Protein AF-A0A0R0CFV2-F1 (afdb_monomer_lite)

Structure (mmCIF, N/CA/C/O backbone):
data_AF-A0A0R0CFV2-F1
#
_entry.id   AF-A0A0R0CFV2-F1
#
loop_
_atom_site.group_PDB
_atom_site.id
_atom_site.type_symbol
_atom_site.label_atom_id
_atom_site.label_alt_id
_atom_site.label_comp_id
_atom_site.label_asym_id
_atom_site.label_entity_id
_atom_site.label_seq_id
_atom_site.pdbx_PDB_ins_code
_atom_site.Cartn_x
_atom_site.Cartn_y
_atom_site.Cartn_z
_atom_site.occupancy
_atom_site.B_iso_or_equiv
_atom_site.auth_seq_id
_atom_site.auth_comp_id
_atom_site.auth_asym_id
_atom_site.auth_atom_id
_atom_site.pdbx_PDB_model_num
ATOM 1 N N . MET A 1 1 ? 19.263 -1.657 -7.434 1.00 76.81 1 MET A N 1
ATOM 2 C CA . MET A 1 1 ? 18.143 -2.282 -8.188 1.00 76.81 1 MET A CA 1
ATOM 3 C C . MET A 1 1 ? 17.049 -1.248 -8.451 1.00 76.81 1 MET A C 1
ATOM 5 O O . MET A 1 1 ? 16.940 -0.311 -7.669 1.00 76.81 1 MET A O 1
ATOM 9 N N . ALA A 1 2 ? 16.263 -1.371 -9.530 1.00 83.69 2 ALA A N 1
ATOM 10 C CA . ALA A 1 2 ? 15.238 -0.377 -9.897 1.00 83.69 2 ALA A CA 1
ATOM 11 C C . ALA A 1 2 ? 14.143 -0.195 -8.821 1.00 83.69 2 ALA A C 1
ATOM 13 O O . ALA A 1 2 ? 13.772 0.935 -8.531 1.00 83.69 2 ALA A O 1
ATOM 14 N N . MET A 1 3 ? 13.733 -1.274 -8.142 1.00 89.25 3 MET A N 1
ATOM 15 C CA . MET A 1 3 ? 12.775 -1.198 -7.027 1.00 89.25 3 MET A CA 1
ATOM 16 C C . MET A 1 3 ? 13.306 -0.393 -5.828 1.00 89.25 3 MET A C 1
ATOM 18 O O . MET A 1 3 ? 12.589 0.432 -5.279 1.00 89.25 3 MET A O 1
ATOM 22 N N . GLY A 1 4 ? 14.578 -0.570 -5.454 1.00 90.75 4 GLY A N 1
ATOM 23 C CA . GLY A 1 4 ? 15.184 0.215 -4.369 1.00 90.75 4 GLY A CA 1
ATOM 24 C C . GLY A 1 4 ? 15.259 1.709 -4.701 1.00 90.75 4 GLY A C 1
ATOM 25 O O . GLY A 1 4 ? 14.962 2.541 -3.855 1.00 90.75 4 GLY A O 1
ATOM 26 N N . ARG A 1 5 ? 15.561 2.053 -5.965 1.00 92.38 5 ARG A N 1
ATOM 27 C CA . ARG A 1 5 ? 15.525 3.449 -6.437 1.00 92.38 5 ARG A CA 1
ATOM 28 C C . ARG A 1 5 ? 14.123 4.049 -6.341 1.00 92.38 5 ARG A C 1
ATOM 30 O O . ARG A 1 5 ? 13.992 5.187 -5.912 1.00 92.38 5 ARG A O 1
ATOM 37 N N . LEU A 1 6 ? 13.090 3.278 -6.690 1.00 95.50 6 LEU A N 1
ATOM 38 C CA . LEU A 1 6 ? 11.704 3.713 -6.530 1.00 95.50 6 LEU A CA 1
ATOM 39 C C . LEU A 1 6 ? 11.358 3.977 -5.059 1.00 95.50 6 LEU A C 1
ATOM 41 O O . LEU A 1 6 ? 10.737 4.989 -4.757 1.00 95.50 6 LEU A O 1
ATOM 45 N N . GLN A 1 7 ? 11.757 3.083 -4.150 1.00 93.12 7 GLN A N 1
ATOM 46 C CA . GLN A 1 7 ? 11.485 3.232 -2.717 1.00 93.12 7 GLN A CA 1
ATOM 47 C C . GLN A 1 7 ? 12.099 4.512 -2.151 1.00 93.12 7 GLN A C 1
ATOM 49 O O . GLN A 1 7 ? 11.393 5.275 -1.497 1.00 93.12 7 GLN A O 1
ATOM 54 N N . THR A 1 8 ? 13.372 4.771 -2.459 1.00 96.19 8 THR A N 1
ATOM 55 C CA . THR A 1 8 ? 14.049 6.017 -2.081 1.00 96.19 8 THR A CA 1
ATOM 56 C C . THR A 1 8 ? 13.343 7.233 -2.675 1.00 96.19 8 THR A C 1
ATOM 58 O O . THR A 1 8 ? 12.987 8.143 -1.942 1.00 96.19 8 THR A O 1
ATOM 61 N N . ALA A 1 9 ? 13.031 7.215 -3.972 1.00 95.62 9 ALA A N 1
ATOM 62 C CA . ALA A 1 9 ? 12.384 8.347 -4.631 1.00 95.62 9 ALA A CA 1
ATOM 63 C C . ALA A 1 9 ? 10.969 8.644 -4.090 1.00 95.62 9 ALA A C 1
ATOM 65 O O . ALA A 1 9 ? 10.556 9.800 -4.036 1.00 95.62 9 ALA A O 1
ATOM 66 N N . VAL A 1 10 ? 10.221 7.617 -3.666 1.00 94.75 10 VAL A N 1
ATOM 67 C CA . VAL A 1 10 ? 8.947 7.782 -2.943 1.00 94.75 10 VAL A CA 1
ATOM 68 C C . VAL A 1 10 ? 9.153 8.421 -1.577 1.00 94.75 10 VAL A C 1
ATOM 70 O O . VAL A 1 10 ? 8.451 9.378 -1.260 1.00 94.75 10 VAL A O 1
ATOM 73 N N . ALA A 1 11 ? 10.123 7.944 -0.796 1.00 94.88 11 ALA A N 1
ATOM 74 C CA . ALA A 1 11 ? 10.425 8.519 0.512 1.00 94.88 11 ALA A CA 1
ATOM 75 C C . ALA A 1 11 ? 10.861 9.993 0.410 1.00 94.88 11 ALA A C 1
ATOM 77 O O . ALA A 1 11 ? 10.388 10.831 1.177 1.00 94.88 11 ALA A O 1
ATOM 78 N N . ASP A 1 12 ? 11.683 10.314 -0.589 1.00 96.06 12 ASP A N 1
ATOM 79 C CA . ASP A 1 12 ? 12.224 11.657 -0.823 1.00 96.06 12 ASP A CA 1
ATOM 80 C C . ASP A 1 12 ? 11.239 12.588 -1.556 1.00 96.06 12 ASP A C 1
ATOM 82 O O . ASP A 1 12 ? 11.539 13.760 -1.782 1.00 96.06 12 ASP A O 1
ATOM 86 N N . LYS A 1 13 ? 10.058 12.081 -1.944 1.00 94.62 13 LYS A N 1
ATOM 87 C CA . LYS A 1 13 ? 9.063 12.780 -2.781 1.00 94.62 13 LYS A CA 1
ATOM 88 C C . LYS A 1 13 ? 9.634 13.297 -4.113 1.00 94.62 13 LYS A C 1
ATOM 90 O O . LYS A 1 13 ? 9.091 14.227 -4.711 1.00 94.62 13 LYS A O 1
ATOM 95 N N . ASP A 1 14 ? 10.684 12.661 -4.626 1.00 96.94 14 ASP A N 1
ATOM 96 C CA . ASP A 1 14 ? 11.324 13.021 -5.891 1.00 96.94 14 ASP A CA 1
ATOM 97 C C . ASP A 1 14 ? 10.518 12.467 -7.074 1.00 96.94 14 ASP A C 1
ATOM 99 O O . ASP A 1 14 ? 10.638 11.304 -7.466 1.00 96.94 14 ASP A O 1
ATOM 103 N N . ALA A 1 15 ? 9.668 13.311 -7.661 1.00 94.62 15 ALA A N 1
ATOM 104 C CA . ALA A 1 15 ? 8.829 12.940 -8.798 1.00 94.62 15 ALA A CA 1
ATOM 105 C C . ALA A 1 15 ? 9.638 12.476 -10.025 1.00 94.62 15 ALA A C 1
ATOM 107 O O . ALA A 1 15 ? 9.237 11.521 -10.695 1.00 94.62 15 ALA A O 1
ATOM 108 N N . THR A 1 16 ? 10.790 13.098 -10.290 1.00 96.56 16 THR A N 1
ATOM 109 C CA . THR A 1 16 ? 11.626 12.768 -11.452 1.00 96.56 16 THR A CA 1
ATOM 110 C C . THR A 1 16 ? 12.254 11.391 -11.276 1.00 96.56 16 THR A C 1
ATOM 112 O O . THR A 1 16 ? 12.155 10.538 -12.163 1.00 96.56 16 THR A O 1
ATOM 115 N N . ALA A 1 17 ? 12.851 11.133 -10.111 1.00 96.25 17 ALA A N 1
ATOM 116 C CA . ALA A 1 17 ? 13.460 9.841 -9.821 1.00 96.25 17 ALA A CA 1
ATOM 117 C C . ALA A 1 17 ? 12.416 8.714 -9.762 1.00 96.25 17 ALA A C 1
ATOM 119 O O . ALA A 1 17 ? 12.691 7.601 -10.224 1.00 96.25 17 ALA A O 1
ATOM 120 N N . ARG A 1 18 ? 11.196 8.991 -9.272 1.00 96.12 18 ARG A N 1
ATOM 121 C CA . ARG A 1 18 ? 10.081 8.029 -9.301 1.00 96.12 18 ARG A CA 1
ATOM 122 C C . ARG A 1 18 ? 9.704 7.649 -10.723 1.00 96.12 18 ARG A C 1
ATOM 124 O O . ARG A 1 18 ? 9.621 6.457 -11.025 1.00 96.12 18 ARG A O 1
ATOM 131 N N . GLN A 1 19 ? 9.530 8.636 -11.602 1.00 96.19 19 GLN A N 1
ATOM 132 C CA . GLN A 1 19 ? 9.199 8.387 -13.002 1.00 96.19 19 GLN A CA 1
ATOM 133 C C . GLN A 1 19 ? 10.277 7.534 -13.682 1.00 96.19 19 GLN A C 1
ATOM 135 O O . GLN A 1 19 ? 9.964 6.484 -14.245 1.00 96.19 19 GLN A O 1
ATOM 140 N N . GLN A 1 20 ? 11.549 7.915 -13.548 1.00 97.19 20 GLN A N 1
ATOM 141 C CA . GLN A 1 20 ? 12.666 7.163 -14.127 1.00 97.19 20 GLN A CA 1
ATOM 142 C C . GLN A 1 20 ? 12.747 5.732 -13.578 1.00 97.19 20 GLN A C 1
ATOM 144 O O . GLN A 1 20 ? 13.017 4.782 -14.316 1.00 97.19 20 GLN A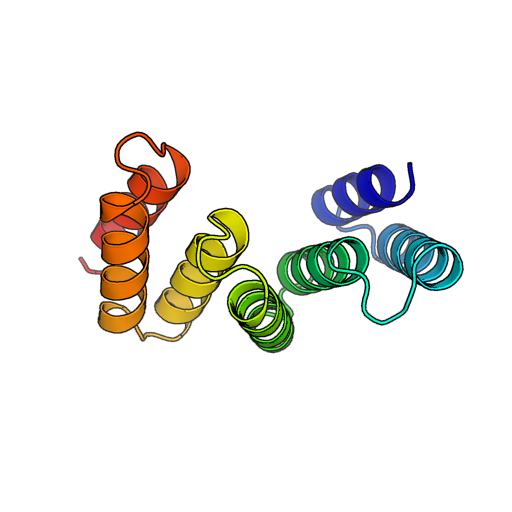 O 1
ATOM 149 N N . ALA A 1 21 ? 12.525 5.538 -12.275 1.00 96.81 21 ALA A N 1
ATOM 150 C CA . ALA A 1 21 ? 12.522 4.207 -11.678 1.00 96.81 21 ALA A CA 1
ATOM 151 C C . ALA A 1 21 ? 11.369 3.341 -12.217 1.00 96.81 21 ALA A C 1
ATOM 153 O O . ALA A 1 21 ? 11.591 2.170 -12.534 1.00 96.81 21 ALA A O 1
ATOM 154 N N . MET A 1 22 ? 10.172 3.914 -12.381 1.00 97.62 22 MET A N 1
ATOM 155 C CA . MET A 1 22 ? 9.010 3.221 -12.949 1.00 97.62 22 MET A CA 1
ATOM 156 C C . MET A 1 22 ? 9.193 2.864 -14.426 1.00 97.62 22 MET A C 1
ATOM 158 O O . MET A 1 22 ? 8.857 1.749 -14.824 1.00 97.62 22 MET A O 1
ATOM 162 N N . GLU A 1 23 ? 9.751 3.763 -15.238 1.00 97.19 23 GLU A N 1
ATOM 163 C CA . GLU A 1 23 ? 10.078 3.489 -16.644 1.00 97.19 23 GLU A CA 1
ATOM 164 C C . GLU A 1 23 ? 11.087 2.343 -16.763 1.00 97.19 23 GLU A C 1
ATOM 166 O O . GLU A 1 23 ? 10.867 1.391 -17.511 1.00 97.19 23 GLU A O 1
ATOM 171 N N . ASN A 1 24 ? 12.140 2.363 -15.943 1.00 96.81 24 ASN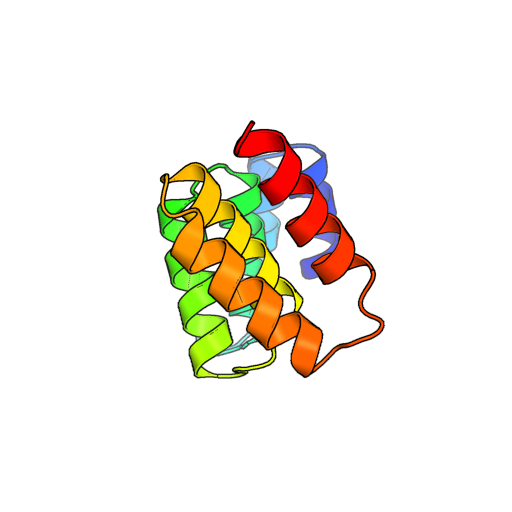 A N 1
ATOM 172 C CA . ASN A 1 24 ? 13.110 1.273 -15.892 1.00 96.81 24 ASN A CA 1
ATOM 173 C C . ASN A 1 24 ? 12.458 -0.067 -15.518 1.00 96.81 24 ASN A C 1
ATOM 175 O O . ASN A 1 24 ? 12.770 -1.092 -16.121 1.00 96.81 24 ASN A O 1
ATOM 179 N N . LEU A 1 25 ? 11.547 -0.082 -14.540 1.00 96.81 25 LEU A N 1
ATOM 180 C CA . LEU A 1 25 ? 10.832 -1.300 -14.150 1.00 96.81 25 LEU A CA 1
ATOM 181 C C . LEU A 1 25 ? 9.946 -1.837 -15.280 1.00 96.81 25 LEU A C 1
ATOM 183 O O . LEU A 1 25 ? 9.932 -3.045 -15.495 1.00 96.81 25 LEU A O 1
ATOM 187 N N . ARG A 1 26 ? 9.255 -0.963 -16.021 1.00 96.81 26 ARG A N 1
ATOM 188 C CA . ARG A 1 26 ? 8.408 -1.348 -17.166 1.00 96.81 26 ARG A CA 1
ATOM 189 C C . ARG A 1 26 ? 9.208 -1.933 -18.329 1.00 96.81 26 ARG A C 1
ATOM 191 O O . ARG A 1 26 ? 8.705 -2.811 -19.016 1.00 96.81 26 ARG A O 1
ATOM 198 N N . THR A 1 27 ? 10.442 -1.479 -18.533 1.00 96.94 27 THR A N 1
ATOM 199 C CA . THR A 1 27 ? 11.340 -2.038 -19.556 1.00 96.94 27 THR A CA 1
ATOM 200 C C . THR A 1 27 ? 11.907 -3.399 -19.146 1.00 96.94 27 THR A C 1
ATOM 202 O O . THR A 1 27 ? 12.139 -4.256 -19.993 1.00 96.94 27 THR A O 1
ATOM 205 N N . LEU A 1 28 ? 12.155 -3.604 -17.849 1.00 96.38 28 LEU A N 1
ATOM 206 C CA . LEU A 1 28 ? 12.824 -4.804 -17.334 1.00 96.38 28 LEU A CA 1
ATOM 207 C C . LEU A 1 28 ? 11.871 -5.951 -16.984 1.00 96.38 28 LEU A C 1
ATOM 209 O O . LEU A 1 28 ? 12.320 -7.091 -16.865 1.00 96.38 28 LEU A O 1
ATOM 213 N N . LEU A 1 29 ? 10.591 -5.663 -16.746 1.00 96.69 29 LEU A N 1
ATOM 214 C CA . LEU A 1 29 ? 9.623 -6.631 -16.239 1.00 96.69 29 LEU A CA 1
ATOM 215 C C . LEU A 1 29 ? 8.459 -6.816 -17.218 1.00 96.69 29 LEU A C 1
ATOM 217 O O . LEU A 1 29 ? 7.996 -5.837 -17.801 1.00 96.69 29 LEU A O 1
ATOM 221 N N . PRO A 1 30 ? 7.917 -8.041 -17.338 1.00 96.56 30 PRO A N 1
ATOM 222 C CA . PRO A 1 30 ? 6.653 -8.267 -18.027 1.00 96.56 30 PRO A CA 1
ATOM 223 C C . PRO A 1 30 ? 5.533 -7.387 -17.462 1.00 96.56 30 PRO A C 1
ATOM 225 O O . PRO A 1 30 ? 5.482 -7.133 -16.255 1.00 96.56 30 PRO A O 1
ATOM 228 N N . ALA A 1 31 ? 4.607 -6.962 -18.324 1.00 91.88 31 ALA A N 1
ATOM 229 C CA . ALA A 1 31 ? 3.475 -6.117 -17.937 1.00 91.88 31 ALA A CA 1
ATOM 230 C C . ALA A 1 31 ? 2.578 -6.759 -16.862 1.00 91.88 31 ALA A C 1
ATOM 232 O O . ALA A 1 31 ? 1.976 -6.061 -16.051 1.00 91.88 31 ALA A O 1
ATOM 233 N N . ASP A 1 32 ? 2.513 -8.088 -16.823 1.00 91.44 32 ASP A N 1
ATOM 234 C CA . ASP A 1 32 ? 1.772 -8.869 -15.839 1.00 91.44 32 ASP A CA 1
ATOM 235 C C . ASP A 1 32 ? 2.623 -9.289 -14.628 1.00 91.44 32 ASP A C 1
ATOM 237 O O . ASP A 1 32 ? 2.153 -10.049 -13.783 1.00 91.44 32 ASP A O 1
ATOM 241 N N . SER A 1 33 ? 3.845 -8.778 -14.477 1.00 96.38 33 SER A N 1
ATOM 242 C CA . SER A 1 33 ? 4.703 -9.087 -13.334 1.00 96.38 33 SER A CA 1
ATOM 243 C C . SER A 1 33 ? 4.093 -8.610 -12.014 1.00 96.38 33 SER A C 1
ATOM 245 O O . SER A 1 33 ? 3.758 -7.436 -11.846 1.00 96.38 33 SER A O 1
ATOM 247 N N . LEU A 1 34 ? 4.032 -9.500 -11.017 1.00 96.44 34 LEU A N 1
ATOM 248 C CA . LEU A 1 34 ? 3.628 -9.131 -9.656 1.00 96.44 34 LEU A CA 1
ATOM 249 C C . LEU A 1 34 ? 4.581 -8.095 -9.033 1.00 96.44 34 LEU A C 1
ATOM 251 O O . LEU A 1 34 ? 4.145 -7.232 -8.276 1.00 96.44 34 LEU A O 1
ATOM 255 N N . THR A 1 35 ? 5.873 -8.146 -9.367 1.00 95.38 35 THR A N 1
ATOM 256 C CA . THR A 1 35 ? 6.851 -7.152 -8.900 1.00 95.38 35 THR A CA 1
ATOM 257 C C . THR A 1 35 ? 6.557 -5.773 -9.480 1.00 95.38 35 THR A C 1
ATOM 259 O O . THR A 1 35 ? 6.612 -4.787 -8.747 1.00 95.38 35 THR A O 1
ATOM 262 N N . LEU A 1 36 ? 6.203 -5.696 -10.768 1.00 97.12 36 LEU A N 1
ATOM 263 C CA . LEU A 1 36 ? 5.802 -4.435 -11.392 1.00 97.12 36 LEU A CA 1
ATOM 264 C C . LEU A 1 36 ? 4.511 -3.903 -10.756 1.00 97.12 36 LEU A C 1
ATOM 266 O O . LEU A 1 36 ? 4.447 -2.728 -10.409 1.00 97.12 36 LEU A O 1
ATOM 270 N N . LEU A 1 37 ? 3.539 -4.780 -10.507 1.00 97.44 37 LEU A N 1
ATOM 271 C CA . LEU A 1 37 ? 2.278 -4.418 -9.864 1.00 97.44 37 LEU A CA 1
ATOM 272 C C . LEU A 1 37 ? 2.469 -3.862 -8.441 1.00 97.44 37 LEU A C 1
ATOM 274 O O . LEU A 1 37 ? 1.884 -2.840 -8.087 1.00 97.44 37 LEU A O 1
ATOM 278 N N . ARG A 1 38 ? 3.343 -4.479 -7.635 1.00 97.50 38 ARG A N 1
ATOM 279 C CA . ARG A 1 38 ? 3.713 -3.965 -6.303 1.00 97.50 38 ARG A CA 1
ATOM 280 C C . ARG A 1 38 ? 4.417 -2.611 -6.379 1.00 97.50 38 ARG A C 1
ATOM 282 O O . ARG A 1 38 ? 4.138 -1.735 -5.565 1.00 97.50 38 ARG A O 1
ATOM 289 N N . ALA A 1 39 ? 5.293 -2.418 -7.364 1.00 97.56 39 ALA A N 1
ATOM 290 C CA . ALA A 1 39 ? 5.942 -1.132 -7.594 1.00 97.56 39 ALA A CA 1
ATOM 291 C C . ALA A 1 39 ? 4.933 -0.037 -7.974 1.00 97.56 39 ALA A C 1
ATOM 293 O O . ALA A 1 39 ? 5.010 1.078 -7.465 1.00 97.56 39 ALA A O 1
ATOM 294 N N . GLN A 1 40 ? 3.952 -0.365 -8.818 1.00 98.12 40 GLN A N 1
ATOM 295 C CA . GLN A 1 40 ? 2.867 0.543 -9.185 1.00 98.12 40 GLN A CA 1
ATOM 296 C C . GLN A 1 40 ? 2.014 0.936 -7.973 1.00 98.12 40 GLN A C 1
ATOM 298 O O . GLN A 1 40 ? 1.746 2.124 -7.794 1.00 98.12 40 GLN A O 1
ATOM 303 N N . ALA A 1 41 ? 1.653 -0.028 -7.119 1.00 98.06 41 ALA A N 1
ATOM 304 C CA . ALA A 1 41 ? 0.925 0.235 -5.879 1.00 98.06 41 ALA A CA 1
ATOM 305 C C . ALA A 1 41 ? 1.703 1.183 -4.952 1.00 98.06 41 ALA A C 1
ATOM 307 O O . ALA A 1 41 ? 1.163 2.194 -4.507 1.00 98.06 41 ALA A O 1
ATOM 308 N N . TRP A 1 42 ? 2.993 0.899 -4.730 1.00 96.69 42 TRP A N 1
ATOM 309 C CA . TRP A 1 42 ? 3.867 1.727 -3.896 1.00 96.69 42 TRP A CA 1
ATOM 310 C C . TRP A 1 42 ? 4.028 3.149 -4.445 1.00 96.69 42 TRP A C 1
ATOM 312 O O . TRP A 1 42 ? 3.921 4.116 -3.695 1.00 96.69 42 TRP A O 1
ATOM 322 N N . ASN A 1 43 ? 4.243 3.294 -5.757 1.00 97.75 43 ASN A N 1
ATOM 323 C CA . ASN A 1 43 ? 4.372 4.606 -6.386 1.00 97.75 43 ASN A CA 1
ATOM 324 C C . ASN A 1 43 ? 3.077 5.422 -6.287 1.00 97.75 43 ASN A C 1
ATOM 326 O O . ASN A 1 43 ? 3.140 6.598 -5.941 1.00 97.75 43 ASN A O 1
ATOM 330 N N . ALA A 1 44 ? 1.923 4.817 -6.587 1.00 98.06 44 ALA A N 1
ATOM 331 C CA . ALA A 1 44 ? 0.629 5.494 -6.506 1.00 98.06 44 ALA A CA 1
ATOM 332 C C . ALA A 1 44 ? 0.331 5.938 -5.066 1.00 98.06 44 ALA A C 1
ATOM 334 O O . ALA A 1 44 ? 0.025 7.103 -4.834 1.00 98.06 44 ALA A O 1
ATOM 335 N N . HIS A 1 45 ? 0.527 5.046 -4.090 1.00 96.56 45 HIS A N 1
ATOM 336 C CA . HIS A 1 45 ? 0.331 5.359 -2.674 1.00 96.56 45 HIS A CA 1
ATOM 337 C C . HIS A 1 45 ? 1.264 6.490 -2.216 1.00 96.56 45 HIS A C 1
ATOM 339 O O . HIS A 1 45 ? 0.819 7.462 -1.619 1.00 96.56 45 HIS A O 1
ATOM 345 N N . GLY A 1 46 ? 2.550 6.421 -2.566 1.00 94.38 46 GLY A N 1
ATOM 346 C CA . GLY A 1 46 ? 3.524 7.471 -2.261 1.00 94.38 46 GLY A CA 1
ATOM 347 C C . GLY A 1 46 ? 3.278 8.812 -2.966 1.00 94.38 46 GLY A C 1
ATOM 348 O O . GLY A 1 46 ? 3.893 9.812 -2.602 1.00 94.38 46 GLY A O 1
ATOM 349 N N . SER A 1 47 ? 2.402 8.834 -3.974 1.00 94.81 47 SER A N 1
ATOM 350 C CA . SER A 1 47 ? 1.973 10.042 -4.696 1.00 94.81 47 SER A CA 1
ATOM 351 C C . SER A 1 47 ? 0.647 10.600 -4.196 1.00 94.81 47 SER A C 1
ATOM 353 O O . SER A 1 47 ? 0.148 11.542 -4.801 1.00 94.81 47 SER A O 1
ATOM 355 N N . ASP A 1 48 ? 0.066 10.001 -3.154 1.00 95.12 48 ASP A N 1
ATOM 356 C CA . ASP A 1 48 ? -1.292 10.295 -2.684 1.00 95.12 48 ASP A CA 1
ATOM 357 C C . ASP A 1 48 ? -2.390 10.006 -3.735 1.00 95.12 48 ASP A C 1
ATOM 359 O O . ASP A 1 48 ? -3.525 10.469 -3.657 1.00 95.12 48 ASP A O 1
ATOM 363 N N . GLU A 1 49 ? -2.088 9.168 -4.734 1.00 97.06 49 GLU A N 1
ATOM 364 C CA . GLU A 1 49 ? -3.052 8.701 -5.735 1.00 97.06 49 GLU A CA 1
ATOM 365 C C . GLU A 1 49 ? -3.837 7.497 -5.185 1.00 97.06 49 GLU A C 1
ATOM 367 O O . GLU A 1 49 ? -3.803 6.394 -5.740 1.00 97.06 49 GLU A O 1
ATOM 372 N N . LEU A 1 50 ? -4.535 7.685 -4.058 1.00 97.19 50 LEU A N 1
ATOM 373 C CA . LEU A 1 50 ? -5.104 6.586 -3.266 1.00 97.19 50 LEU A CA 1
ATOM 374 C C . LEU A 1 50 ? -6.091 5.712 -4.050 1.00 97.19 50 LEU A C 1
ATOM 376 O O . LEU A 1 50 ? -6.061 4.492 -3.915 1.00 97.19 50 LEU A O 1
ATOM 380 N N . LYS A 1 51 ? -6.891 6.291 -4.955 1.00 97.56 51 LYS A N 1
ATOM 381 C CA . LYS A 1 51 ? -7.792 5.518 -5.833 1.00 97.56 51 LYS A CA 1
ATOM 382 C C . LYS A 1 51 ? -7.055 4.616 -6.815 1.00 97.56 51 LYS A C 1
ATOM 384 O O . LYS A 1 51 ? -7.538 3.532 -7.137 1.00 97.56 51 LYS A O 1
ATOM 389 N N . LEU A 1 52 ? -5.894 5.045 -7.302 1.00 98.00 52 LEU A N 1
ATOM 390 C CA . LEU A 1 52 ? -5.069 4.220 -8.175 1.00 98.00 52 LEU A CA 1
ATOM 391 C C . LEU A 1 52 ? -4.321 3.155 -7.361 1.00 98.00 52 LEU A C 1
ATOM 393 O O . LEU A 1 52 ? -4.252 1.996 -7.771 1.00 98.00 52 LEU A O 1
ATOM 397 N N . ALA A 1 53 ? -3.819 3.520 -6.179 1.00 98.56 53 ALA A N 1
ATOM 398 C CA . ALA A 1 53 ? -3.205 2.580 -5.248 1.00 98.56 53 ALA A CA 1
ATOM 399 C C . ALA A 1 53 ? -4.182 1.461 -4.851 1.00 98.56 53 ALA A C 1
ATOM 401 O O . ALA A 1 53 ? -3.818 0.287 -4.898 1.00 98.56 53 ALA A O 1
ATOM 402 N N . GLU A 1 54 ? -5.437 1.806 -4.550 1.00 98.38 54 GLU A N 1
ATOM 403 C CA . GLU A 1 54 ? -6.518 0.866 -4.243 1.00 98.38 54 GLU A CA 1
ATOM 404 C C . GLU A 1 54 ? -6.692 -0.183 -5.351 1.00 98.38 54 GLU A C 1
ATOM 406 O O . GLU A 1 54 ? -6.722 -1.385 -5.078 1.00 98.38 54 GLU A O 1
ATOM 411 N N . GLN A 1 55 ? -6.748 0.255 -6.615 1.00 98.44 55 GLN A N 1
ATOM 412 C CA . GLN A 1 55 ? -6.871 -0.643 -7.767 1.00 98.44 55 GLN A CA 1
ATOM 413 C C . GLN A 1 55 ? -5.700 -1.626 -7.839 1.00 98.44 55 GLN A C 1
ATOM 415 O O . GLN A 1 55 ? -5.911 -2.826 -8.034 1.00 98.44 55 GLN A O 1
ATOM 420 N N . TYR A 1 56 ? -4.472 -1.146 -7.632 1.00 98.56 56 TYR A N 1
ATOM 421 C CA . TYR A 1 56 ? -3.297 -2.012 -7.639 1.00 98.56 56 TYR A CA 1
ATOM 422 C C . TYR A 1 56 ? -3.275 -2.981 -6.454 1.00 98.56 56 TYR A C 1
ATOM 424 O O . TYR A 1 56 ? -2.989 -4.161 -6.655 1.00 98.56 56 TYR A O 1
ATOM 432 N N . TYR A 1 57 ? -3.632 -2.548 -5.242 1.00 98.62 57 TYR A N 1
ATOM 433 C CA . TYR A 1 57 ? -3.718 -3.446 -4.087 1.00 98.62 57 TYR A CA 1
ATOM 434 C C . TYR A 1 57 ? -4.795 -4.518 -4.271 1.00 98.62 57 TYR A C 1
ATOM 436 O O . TYR A 1 57 ? -4.534 -5.693 -4.010 1.00 98.62 57 TYR A O 1
ATOM 444 N N . ARG A 1 58 ? -5.967 -4.165 -4.813 1.00 98.31 58 ARG A N 1
ATOM 445 C CA . ARG A 1 58 ? -6.997 -5.148 -5.190 1.00 98.31 58 ARG A CA 1
ATOM 446 C C . ARG A 1 58 ? -6.472 -6.144 -6.227 1.00 98.31 58 ARG A C 1
ATOM 448 O O . ARG A 1 58 ? -6.682 -7.344 -6.068 1.00 98.31 58 ARG A O 1
ATOM 455 N N . ALA A 1 59 ? -5.754 -5.680 -7.251 1.00 98.25 59 ALA A N 1
ATOM 456 C CA . ALA A 1 59 ? -5.159 -6.552 -8.264 1.00 98.25 59 ALA A CA 1
ATOM 457 C C . ALA A 1 59 ? -4.073 -7.484 -7.688 1.00 98.25 59 ALA A C 1
ATOM 459 O O . ALA A 1 59 ? -3.963 -8.635 -8.111 1.00 98.25 59 ALA A O 1
ATOM 460 N N . ILE A 1 60 ? -3.294 -7.026 -6.699 1.00 98.38 60 ILE A N 1
ATOM 461 C CA . ILE A 1 60 ? -2.346 -7.881 -5.968 1.00 98.38 60 ILE A CA 1
ATOM 462 C C . ILE A 1 60 ? -3.110 -8.966 -5.213 1.00 98.38 60 ILE A C 1
ATOM 464 O O . ILE A 1 60 ? -2.789 -10.141 -5.368 1.00 98.38 60 ILE A O 1
ATOM 468 N N . LEU A 1 61 ? -4.154 -8.597 -4.469 1.00 97.56 61 LEU A N 1
ATOM 469 C CA . LEU A 1 61 ? -4.953 -9.532 -3.671 1.00 97.56 61 LEU A CA 1
ATOM 470 C C . LEU A 1 61 ? -5.739 -10.541 -4.520 1.00 97.56 61 LEU A C 1
ATOM 472 O O . LEU A 1 61 ? -5.997 -11.651 -4.069 1.00 97.56 61 LEU A O 1
ATOM 476 N N . GLN A 1 62 ? -6.076 -10.213 -5.769 1.00 97.56 62 GLN A N 1
ATOM 477 C CA . GLN A 1 62 ? -6.630 -11.195 -6.710 1.00 97.56 62 GLN A CA 1
ATOM 478 C C . GLN A 1 62 ? -5.635 -12.316 -7.048 1.00 97.56 62 GLN A C 1
ATOM 480 O O . GLN A 1 62 ? -6.050 -13.433 -7.344 1.00 97.56 62 GLN A O 1
ATOM 485 N N . ARG A 1 63 ? -4.329 -12.028 -7.020 1.00 97.31 63 ARG A N 1
ATOM 486 C CA . ARG A 1 63 ? -3.261 -12.984 -7.363 1.00 97.31 63 ARG A CA 1
ATOM 487 C C . ARG A 1 63 ? -2.657 -13.650 -6.135 1.00 97.31 63 ARG A C 1
ATOM 489 O O . ARG A 1 63 ? -2.278 -14.815 -6.190 1.00 97.31 63 ARG A O 1
ATOM 496 N N . VAL A 1 64 ? -2.549 -12.901 -5.043 1.00 96.88 64 VAL A N 1
ATOM 497 C CA . VAL A 1 64 ? -2.005 -13.336 -3.758 1.00 96.88 64 VAL A CA 1
ATOM 498 C C . VAL A 1 64 ? -2.977 -12.881 -2.662 1.00 96.88 64 VAL A C 1
ATOM 500 O O . VAL A 1 64 ? -2.787 -11.815 -2.079 1.00 96.88 64 VAL A O 1
ATOM 503 N N . PRO A 1 65 ? -4.041 -13.661 -2.388 1.00 94.12 65 PRO A N 1
ATOM 504 C CA . PRO A 1 65 ? -5.105 -13.268 -1.456 1.00 94.12 65 PRO A CA 1
ATOM 505 C C . PRO A 1 65 ? -4.640 -12.961 -0.031 1.00 94.12 65 PRO A C 1
ATOM 507 O O . PRO A 1 65 ? -5.265 -12.158 0.656 1.00 94.12 65 PRO A O 1
ATOM 510 N N . ASP A 1 66 ? -3.535 -13.577 0.387 1.00 91.38 66 ASP A N 1
ATOM 511 C CA . ASP A 1 66 ? -2.945 -13.418 1.717 1.00 91.38 66 ASP A CA 1
ATOM 512 C C . ASP A 1 66 ? -1.736 -12.454 1.714 1.00 91.38 66 ASP A C 1
ATOM 514 O O . ASP A 1 66 ? -0.924 -12.478 2.638 1.00 91.38 66 ASP A O 1
ATOM 518 N N . ASP A 1 67 ? -1.577 -11.612 0.680 1.00 95.62 67 ASP A N 1
ATOM 519 C CA . ASP A 1 67 ? -0.528 -10.583 0.651 1.00 95.62 67 ASP A CA 1
ATOM 520 C C . ASP A 1 67 ? -0.781 -9.548 1.754 1.00 95.62 67 ASP A C 1
ATOM 522 O O . ASP A 1 67 ? -1.661 -8.690 1.658 1.00 95.62 67 ASP A O 1
ATOM 526 N N . GLU A 1 68 ? -0.002 -9.662 2.825 1.00 95.38 68 GLU A N 1
ATOM 527 C CA . GLU A 1 68 ? -0.153 -8.855 4.030 1.00 95.38 68 GLU A CA 1
ATOM 528 C C . GLU A 1 68 ? 0.011 -7.358 3.750 1.00 95.38 68 GLU A C 1
ATOM 530 O O . GLU A 1 68 ? -0.809 -6.556 4.194 1.00 95.38 68 GLU A O 1
ATOM 535 N N . TYR A 1 69 ? 1.017 -6.979 2.955 1.00 95.56 69 TYR A N 1
ATOM 536 C CA . TYR A 1 69 ? 1.269 -5.580 2.613 1.00 95.56 69 TYR A CA 1
ATOM 537 C C . TYR A 1 69 ? 0.114 -4.983 1.809 1.00 95.56 69 TYR A C 1
ATOM 539 O O . TYR A 1 69 ? -0.335 -3.876 2.111 1.00 95.56 69 TYR A O 1
ATOM 547 N N . ALA A 1 70 ? -0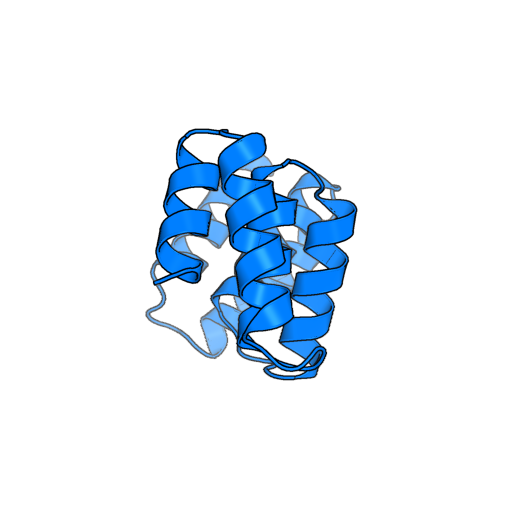.378 -5.687 0.789 1.00 97.94 70 ALA A N 1
ATOM 548 C CA . ALA A 1 70 ? -1.501 -5.202 -0.004 1.00 97.94 70 ALA A CA 1
ATOM 549 C C . ALA A 1 70 ? -2.801 -5.165 0.807 1.00 97.94 70 ALA A C 1
ATOM 551 O O . ALA A 1 70 ? -3.576 -4.219 0.683 1.00 97.94 70 ALA A O 1
ATOM 552 N N . GLY A 1 71 ? -3.027 -6.164 1.662 1.00 98.00 71 GLY A N 1
ATOM 553 C CA . GLY A 1 71 ? -4.208 -6.237 2.515 1.00 98.00 71 GLY A CA 1
ATOM 554 C C . GLY A 1 71 ? -4.258 -5.127 3.564 1.00 98.00 71 GLY A C 1
ATOM 555 O O . GLY A 1 71 ? -5.312 -4.515 3.727 1.00 98.00 71 GLY A O 1
ATOM 556 N N . VAL A 1 72 ? -3.135 -4.830 4.227 1.00 98.00 72 VAL A N 1
ATOM 557 C CA . VAL A 1 72 ? -3.047 -3.732 5.202 1.00 98.00 72 VAL A CA 1
ATOM 558 C C . VAL A 1 72 ? -3.225 -2.381 4.515 1.00 98.00 72 VAL A C 1
ATOM 560 O O . VAL A 1 72 ? -4.066 -1.597 4.941 1.00 98.00 72 VAL A O 1
ATOM 563 N N . ASN A 1 73 ? -2.500 -2.110 3.426 1.00 97.88 73 ASN A N 1
ATOM 564 C CA . ASN A 1 73 ? -2.616 -0.816 2.748 1.00 97.88 73 ASN A CA 1
ATOM 565 C C . ASN A 1 73 ? -4.010 -0.584 2.152 1.00 97.88 73 ASN A C 1
ATOM 567 O O . ASN A 1 73 ? -4.496 0.543 2.178 1.00 97.88 73 ASN A O 1
ATOM 571 N N . LEU A 1 74 ? -4.674 -1.631 1.649 1.00 98.44 74 LEU A N 1
ATOM 572 C CA . LEU A 1 74 ? -6.064 -1.520 1.210 1.00 98.44 74 LEU A CA 1
ATOM 573 C C . LEU A 1 74 ? -6.998 -1.193 2.382 1.00 98.44 74 LEU A C 1
ATOM 575 O O . LEU A 1 74 ? -7.846 -0.326 2.227 1.00 98.44 74 LEU A O 1
ATOM 579 N N . ALA A 1 75 ? -6.816 -1.822 3.549 1.00 97.94 75 ALA A N 1
ATOM 580 C CA . ALA A 1 75 ? -7.616 -1.504 4.734 1.00 97.94 75 ALA A CA 1
ATOM 581 C C . ALA A 1 75 ? -7.438 -0.044 5.180 1.00 97.94 75 ALA A C 1
ATOM 583 O O . ALA A 1 75 ? -8.413 0.615 5.518 1.00 97.94 75 ALA A O 1
ATOM 584 N N . LEU A 1 76 ? -6.212 0.484 5.149 1.00 96.56 76 LEU A N 1
ATOM 585 C CA . LEU A 1 76 ? -5.952 1.882 5.511 1.00 96.56 76 LEU A CA 1
ATOM 586 C C . LEU A 1 76 ? -6.596 2.865 4.519 1.00 96.56 76 LEU A C 1
ATOM 588 O O . LEU A 1 76 ? -7.138 3.885 4.933 1.00 96.56 76 LEU A O 1
ATOM 592 N N . ILE A 1 77 ? -6.603 2.542 3.221 1.00 97.12 77 ILE A N 1
ATOM 593 C CA . ILE A 1 77 ? -7.325 3.335 2.210 1.00 97.12 77 ILE A CA 1
ATO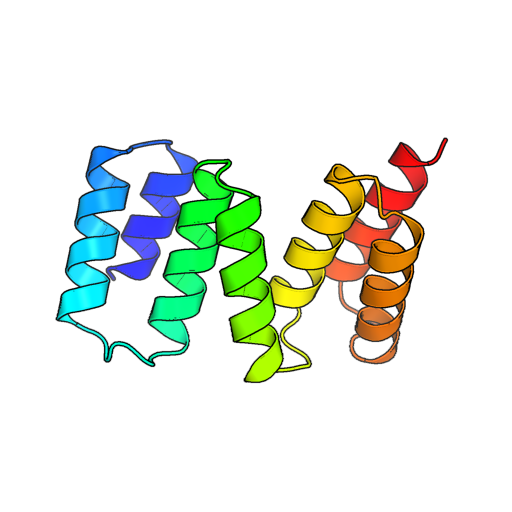M 594 C C . ILE A 1 77 ? -8.844 3.259 2.437 1.00 97.12 77 ILE A C 1
ATOM 596 O O . ILE A 1 77 ? -9.518 4.284 2.403 1.00 97.12 77 ILE A O 1
ATOM 600 N N . GLU A 1 78 ? -9.385 2.065 2.707 1.00 96.75 78 GLU A N 1
ATOM 601 C CA . GLU A 1 78 ? -10.804 1.866 3.041 1.00 96.75 78 GLU A CA 1
ATOM 602 C C . GLU A 1 78 ? -11.200 2.707 4.271 1.00 96.75 78 GLU A C 1
ATOM 604 O O . GLU A 1 78 ? -12.227 3.384 4.254 1.00 96.75 78 GLU A O 1
ATOM 609 N N . ALA A 1 79 ? -10.366 2.722 5.316 1.00 96.19 79 ALA A N 1
ATOM 610 C CA . ALA A 1 79 ? -10.579 3.524 6.519 1.00 96.19 79 ALA A CA 1
ATOM 611 C C . ALA A 1 79 ? -10.584 5.033 6.224 1.00 96.19 79 ALA A C 1
ATOM 613 O O . ALA A 1 79 ? -11.530 5.719 6.612 1.00 96.19 79 ALA A O 1
ATOM 614 N N . HIS A 1 80 ? -9.595 5.523 5.467 1.00 93.81 80 HIS A N 1
ATOM 615 C CA . HIS A 1 80 ? -9.525 6.918 5.017 1.00 93.81 80 HIS A CA 1
ATOM 616 C C . HIS A 1 80 ? -10.784 7.345 4.240 1.00 93.81 80 HIS A C 1
ATOM 618 O O . HIS A 1 80 ? -11.267 8.466 4.387 1.00 93.81 80 HIS A O 1
ATOM 624 N N . ASP A 1 81 ? -11.363 6.437 3.453 1.00 94.44 81 ASP A N 1
ATOM 625 C CA . ASP A 1 81 ? -12.601 6.666 2.700 1.00 94.44 81 ASP A CA 1
ATOM 626 C C . ASP A 1 81 ? -13.887 6.503 3.547 1.00 94.44 81 ASP A C 1
ATOM 628 O O . ASP A 1 81 ? -14.998 6.494 3.009 1.00 94.44 81 ASP A O 1
ATOM 632 N N . GLY A 1 82 ? -13.762 6.368 4.872 1.00 94.75 82 GLY A N 1
ATOM 633 C CA . GLY A 1 82 ? -14.874 6.236 5.818 1.00 94.75 82 GLY A CA 1
ATOM 634 C C . GLY A 1 82 ? -15.450 4.821 5.934 1.00 94.75 82 GLY A C 1
ATOM 635 O O . GLY A 1 82 ? -16.470 4.617 6.592 1.00 94.75 82 GLY A O 1
ATOM 636 N N . GLN A 1 83 ? -14.816 3.818 5.324 1.00 96.06 83 GLN A N 1
ATOM 637 C CA . GLN A 1 83 ? -15.266 2.422 5.317 1.00 96.06 83 GLN A CA 1
ATOM 638 C C . GLN A 1 83 ? -14.644 1.622 6.476 1.00 96.06 83 GLN A C 1
ATOM 640 O O . GLN A 1 83 ? -14.108 0.529 6.282 1.00 96.06 83 GLN A O 1
ATOM 645 N N . LEU A 1 84 ? -14.729 2.159 7.698 1.00 95.81 84 LEU A N 1
ATOM 646 C CA . LEU A 1 84 ? -14.039 1.628 8.884 1.00 95.81 84 LEU A CA 1
ATOM 647 C C . LEU A 1 84 ? -14.365 0.155 9.182 1.00 95.81 84 LEU A C 1
ATOM 649 O O . LEU A 1 84 ? -13.461 -0.627 9.467 1.00 95.81 84 LEU A O 1
ATOM 653 N N . GLU A 1 85 ? -15.631 -0.253 9.063 1.00 95.62 85 GLU A N 1
ATOM 654 C CA . GLU A 1 85 ? -16.034 -1.652 9.287 1.00 95.62 85 GLU A CA 1
ATOM 655 C C . GLU A 1 85 ? -15.405 -2.603 8.261 1.00 95.62 85 GLU A C 1
ATOM 657 O O . GLU A 1 85 ? -14.899 -3.667 8.615 1.00 95.62 85 GLU A O 1
ATOM 662 N N . GLN A 1 86 ? -15.357 -2.201 6.986 1.00 96.44 86 GLN A N 1
ATOM 663 C CA . GLN A 1 86 ? -14.741 -3.006 5.929 1.00 96.44 86 GLN A CA 1
ATOM 664 C C . GLN A 1 86 ? -13.232 -3.162 6.156 1.00 96.44 86 GLN A C 1
ATOM 666 O O . GLN A 1 86 ? -12.703 -4.275 6.040 1.00 96.44 86 GLN A O 1
ATOM 671 N N . ALA A 1 87 ? -12.568 -2.068 6.528 1.00 97.75 87 ALA A N 1
ATOM 672 C CA . ALA A 1 87 ? -11.154 -2.055 6.865 1.00 97.75 87 ALA A CA 1
ATOM 673 C C . ALA A 1 87 ? -10.854 -2.972 8.063 1.00 97.75 87 ALA A C 1
ATOM 675 O O . ALA A 1 87 ? -9.965 -3.828 7.997 1.00 97.75 87 ALA A O 1
ATOM 676 N N . ARG A 1 88 ? -11.647 -2.861 9.137 1.00 97.50 88 ARG A N 1
ATOM 677 C CA . ARG A 1 88 ? -11.533 -3.697 10.339 1.00 97.50 88 ARG A CA 1
ATOM 678 C C . ARG A 1 88 ? -11.718 -5.176 10.021 1.00 97.50 88 ARG A C 1
ATOM 680 O O . ARG A 1 88 ? -10.889 -5.998 10.412 1.00 97.50 88 ARG A O 1
ATOM 687 N N . ASP A 1 89 ? -12.753 -5.524 9.267 1.00 97.00 89 ASP A N 1
ATOM 688 C CA . ASP A 1 89 ? -13.013 -6.897 8.838 1.00 97.00 89 ASP A CA 1
ATOM 689 C C . ASP A 1 89 ? -11.855 -7.481 8.025 1.00 97.00 89 ASP A C 1
ATOM 691 O O . ASP A 1 89 ? -11.476 -8.647 8.193 1.00 97.00 89 ASP A O 1
ATOM 695 N N . ARG A 1 90 ? -11.265 -6.677 7.135 1.00 96.44 90 ARG A N 1
ATOM 696 C CA . ARG A 1 90 ? -10.096 -7.078 6.348 1.00 96.44 90 ARG A CA 1
ATOM 697 C C . ARG A 1 90 ? -8.892 -7.356 7.239 1.00 96.44 90 ARG A C 1
ATOM 699 O O . ARG A 1 90 ? -8.287 -8.422 7.102 1.00 96.44 90 ARG A O 1
ATOM 706 N N . LEU A 1 91 ? -8.569 -6.449 8.157 1.00 96.88 91 LEU A N 1
ATOM 707 C CA . LEU A 1 91 ? -7.445 -6.623 9.075 1.00 96.88 91 LEU A CA 1
ATOM 708 C C . LEU A 1 91 ? -7.655 -7.799 10.033 1.00 96.88 91 LEU A C 1
ATOM 710 O O . LEU A 1 91 ? -6.718 -8.556 10.264 1.00 96.88 91 LEU A O 1
ATOM 714 N N . ASN A 1 92 ? -8.876 -8.032 10.514 1.00 96.00 92 ASN A N 1
ATOM 715 C CA . ASN A 1 92 ? -9.196 -9.196 11.342 1.00 96.00 92 ASN A CA 1
ATOM 716 C C . ASN A 1 92 ? -8.983 -10.515 10.586 1.00 96.00 92 ASN A C 1
ATOM 718 O O . ASN A 1 92 ? -8.402 -11.458 11.128 1.00 96.00 92 ASN A O 1
ATOM 722 N N . ARG A 1 93 ? -9.388 -10.589 9.309 1.00 95.12 93 ARG A N 1
ATOM 723 C CA . ARG A 1 93 ? -9.100 -11.762 8.464 1.00 95.12 93 ARG A CA 1
ATOM 724 C C . ARG A 1 93 ? -7.599 -11.967 8.257 1.00 95.12 93 ARG A C 1
ATOM 726 O O . ARG A 1 93 ? -7.147 -13.111 8.285 1.00 95.12 93 ARG A O 1
ATOM 733 N N . LEU A 1 94 ? -6.834 -10.889 8.073 1.00 95.31 94 LEU A N 1
ATOM 734 C CA . LEU A 1 94 ? -5.373 -10.961 7.985 1.00 95.31 94 LEU A CA 1
ATOM 735 C C . LEU A 1 94 ? -4.748 -11.417 9.308 1.00 95.31 94 LEU A C 1
ATOM 737 O O . LEU A 1 94 ? -3.879 -12.282 9.289 1.00 95.31 94 LEU A O 1
ATOM 741 N N . ALA A 1 95 ? -5.215 -10.907 10.449 1.00 94.25 95 ALA A N 1
ATOM 742 C CA . ALA A 1 95 ? -4.723 -11.276 11.776 1.00 94.25 95 ALA A CA 1
ATOM 743 C C . ALA A 1 95 ? -4.993 -12.752 12.097 1.00 94.25 95 ALA A C 1
ATOM 745 O O . ALA A 1 95 ? -4.129 -13.435 12.642 1.00 94.25 95 ALA A O 1
ATOM 746 N N . ALA A 1 96 ? -6.157 -13.277 11.703 1.00 93.75 96 ALA A N 1
ATOM 747 C CA . ALA A 1 96 ? -6.489 -14.690 11.880 1.00 93.75 96 ALA A CA 1
ATOM 748 C C . ALA A 1 96 ? -5.521 -15.626 11.131 1.00 93.75 96 ALA A C 1
ATOM 750 O O . ALA A 1 96 ? -5.263 -16.740 11.584 1.00 93.75 96 ALA A O 1
ATOM 751 N N . ARG A 1 97 ? -4.968 -15.171 10.000 1.00 90.38 97 ARG A N 1
ATOM 752 C CA . ARG A 1 97 ? -3.991 -15.916 9.188 1.00 90.38 97 ARG A CA 1
ATOM 753 C C . ARG A 1 97 ? -2.548 -15.653 9.621 1.00 90.38 97 ARG A C 1
ATOM 755 O O . ARG A 1 97 ? -1.722 -16.558 9.573 1.00 90.38 97 ARG A O 1
ATOM 762 N N . ASN A 1 98 ? -2.270 -14.437 10.089 1.00 87.94 98 ASN A N 1
ATOM 763 C CA . ASN A 1 98 ? -0.948 -13.930 10.451 1.00 87.94 98 ASN A CA 1
ATOM 764 C C . ASN A 1 98 ? -0.941 -13.420 11.900 1.00 87.94 98 ASN A C 1
ATOM 766 O O . ASN A 1 98 ? -0.678 -12.248 12.167 1.00 87.94 98 ASN A O 1
ATOM 770 N N . SER A 1 99 ? -1.208 -14.313 12.856 1.00 84.56 99 SER A N 1
ATOM 771 C CA . SER A 1 99 ? -1.458 -13.970 14.270 1.00 84.56 99 SER A CA 1
ATOM 772 C C . SER A 1 99 ? -0.300 -13.286 15.007 1.00 84.56 99 SER A C 1
ATOM 774 O O . SER A 1 99 ? -0.488 -12.781 16.110 1.00 84.56 99 SER A O 1
ATOM 776 N N . ARG A 1 100 ? 0.900 -13.256 14.417 1.00 90.94 100 ARG A N 1
ATOM 777 C CA . ARG A 1 100 ? 2.091 -12.577 14.956 1.00 90.94 100 ARG A CA 1
ATOM 778 C C . ARG A 1 100 ? 2.536 -11.373 14.121 1.00 90.94 100 ARG A C 1
ATOM 780 O O . ARG A 1 100 ? 3.629 -10.859 14.345 1.00 90.94 100 ARG A O 1
ATOM 787 N N . SER A 1 101 ? 1.731 -10.933 13.153 1.00 94.62 101 SER A N 1
ATOM 788 C CA . SER A 1 101 ? 2.065 -9.757 12.352 1.00 94.62 101 SER A CA 1
ATOM 789 C C . SER A 1 101 ? 1.982 -8.483 13.197 1.00 94.62 101 SER A C 1
ATOM 791 O O . SER A 1 101 ? 0.909 -8.057 13.640 1.00 94.62 101 SER A O 1
ATOM 793 N N . ALA A 1 102 ? 3.134 -7.833 13.369 1.00 95.38 102 ALA A N 1
ATOM 794 C CA . ALA A 1 102 ? 3.216 -6.504 13.961 1.00 95.38 102 ALA A CA 1
ATOM 795 C C . ALA A 1 102 ? 2.550 -5.438 13.074 1.00 95.38 102 ALA A C 1
ATOM 797 O O . ALA A 1 102 ? 1.993 -4.476 13.595 1.00 95.38 102 ALA A O 1
ATOM 798 N N . MET A 1 103 ? 2.575 -5.616 11.748 1.00 95.44 103 MET A N 1
ATOM 799 C CA . MET A 1 103 ? 1.987 -4.676 10.790 1.00 95.44 103 MET A CA 1
ATOM 800 C C . MET A 1 103 ? 0.462 -4.657 10.898 1.00 95.44 103 MET A C 1
ATOM 802 O O . MET A 1 103 ? -0.131 -3.591 11.031 1.00 95.44 103 MET A O 1
ATOM 806 N N . VAL A 1 104 ? -0.164 -5.836 10.918 1.00 96.38 104 VAL A N 1
ATOM 807 C CA . VAL A 1 104 ? -1.618 -5.967 11.071 1.00 96.38 104 VAL A CA 1
ATOM 808 C C . VAL A 1 104 ? -2.059 -5.473 12.448 1.00 9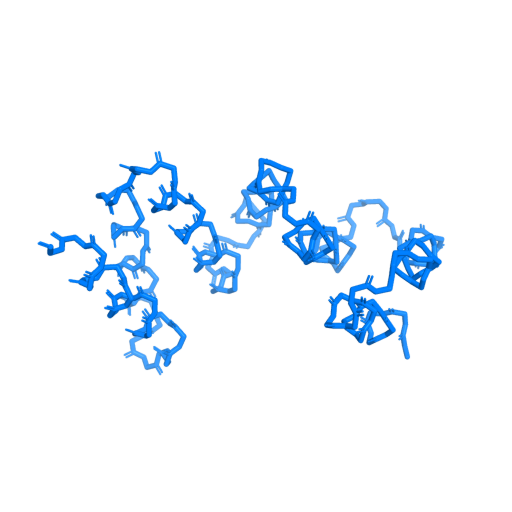6.38 104 VAL A C 1
ATOM 810 O O . VAL A 1 104 ? -3.031 -4.730 12.548 1.00 96.38 104 VAL A O 1
ATOM 813 N N . SER A 1 105 ? -1.315 -5.824 13.503 1.00 95.69 105 SER A N 1
ATOM 814 C CA . SER A 1 105 ? -1.610 -5.364 14.869 1.00 95.69 105 SER A CA 1
ATOM 815 C C . SER A 1 105 ? -1.546 -3.839 14.988 1.00 95.69 105 SER A C 1
ATOM 817 O O . SER A 1 105 ? -2.397 -3.231 15.633 1.00 95.69 105 SER A O 1
ATOM 819 N N . ARG A 1 106 ? -0.560 -3.209 14.338 1.00 96.12 106 ARG A N 1
ATOM 820 C CA . ARG A 1 106 ? -0.430 -1.752 14.291 1.00 96.12 106 ARG A CA 1
ATOM 821 C C . ARG A 1 106 ? -1.582 -1.100 13.527 1.00 96.12 106 ARG A C 1
ATOM 823 O O . ARG A 1 106 ? -2.160 -0.152 14.040 1.00 96.12 106 ARG A O 1
ATOM 830 N N . ALA A 1 107 ? -1.935 -1.621 12.353 1.00 96.25 107 ALA A N 1
ATOM 831 C CA . ALA A 1 107 ? -3.029 -1.077 11.550 1.00 96.25 107 ALA A CA 1
ATOM 832 C C . ALA A 1 107 ? -4.384 -1.162 12.278 1.00 96.25 107 ALA A C 1
ATOM 834 O O . ALA A 1 107 ? -5.175 -0.226 12.218 1.00 96.25 107 ALA A O 1
ATOM 835 N N . LEU A 1 108 ? -4.638 -2.248 13.022 1.00 96.12 108 LEU A N 1
ATOM 836 C CA . LEU A 1 108 ? -5.831 -2.368 13.873 1.00 96.12 108 LEU A CA 1
ATOM 837 C C . LEU A 1 108 ? -5.853 -1.301 14.975 1.00 96.12 108 LEU A C 1
ATOM 839 O O . LEU A 1 108 ? -6.886 -0.678 15.202 1.00 96.12 108 LEU A O 1
ATOM 843 N N . ALA A 1 109 ? -4.711 -1.066 15.627 1.00 95.06 109 ALA A N 1
ATOM 844 C CA . ALA A 1 109 ? -4.598 -0.043 16.660 1.00 95.06 109 ALA A CA 1
ATOM 845 C C . ALA A 1 109 ? -4.789 1.380 16.105 1.00 95.06 109 ALA A C 1
ATOM 847 O O . ALA A 1 109 ? -5.396 2.210 16.774 1.00 95.06 109 ALA A O 1
ATOM 848 N N . GLU A 1 110 ? -4.298 1.664 14.895 1.00 93.50 110 GLU A N 1
ATOM 849 C CA . GLU A 1 110 ? -4.516 2.944 14.203 1.00 93.50 110 GLU A CA 1
ATOM 850 C C . GLU A 1 110 ? -6.016 3.168 13.923 1.00 93.50 110 GLU A C 1
ATOM 852 O O . GLU A 1 110 ? -6.564 4.195 14.326 1.00 93.50 110 GLU A O 1
ATOM 857 N N . LEU A 1 111 ? -6.716 2.159 13.392 1.00 93.88 111 LEU A N 1
ATOM 858 C CA . LEU A 1 111 ? -8.173 2.184 13.181 1.00 93.88 111 LEU A CA 1
ATOM 859 C C . LEU A 1 111 ? -8.979 2.412 14.472 1.00 93.88 111 LEU A C 1
ATOM 861 O O . LEU A 1 111 ? -9.983 3.123 14.467 1.00 93.88 111 LEU A O 1
ATOM 865 N N . ASP A 1 112 ? -8.554 1.815 15.587 1.00 89.81 112 ASP A N 1
ATOM 866 C CA . ASP A 1 112 ? -9.205 1.986 16.893 1.00 89.81 112 ASP A CA 1
ATOM 867 C C . ASP A 1 112 ? -9.044 3.395 17.477 1.00 89.81 112 ASP A C 1
ATOM 869 O O . ASP A 1 112 ? -9.831 3.788 18.344 1.00 89.81 112 ASP A O 1
ATOM 873 N N . MET A 1 113 ? -8.017 4.138 17.058 1.00 87.69 113 MET A N 1
ATOM 874 C CA . MET A 1 113 ? -7.810 5.525 17.475 1.00 87.69 113 MET A CA 1
ATOM 875 C C . MET A 1 113 ? -8.630 6.502 16.633 1.00 87.69 113 MET A C 1
ATOM 877 O O . MET A 1 113 ? -9.143 7.465 17.190 1.00 87.69 113 MET A O 1
ATOM 881 N N . GLU A 1 114 ? -8.780 6.246 15.332 1.00 77.31 114 GLU A N 1
ATOM 882 C CA . GLU A 1 114 ? -9.556 7.095 14.412 1.00 77.31 114 GLU A CA 1
ATOM 883 C C . GLU A 1 114 ? -11.073 7.006 14.632 1.00 77.31 114 GLU A C 1
ATOM 885 O O . GLU A 1 114 ? -11.802 7.944 14.326 1.00 77.31 114 GLU A O 1
ATOM 890 N N . ALA A 1 115 ? -11.560 5.892 15.183 1.00 73.44 115 ALA A N 1
ATOM 891 C CA . ALA A 1 115 ? -12.980 5.675 15.457 1.00 73.44 115 ALA A CA 1
ATOM 892 C C . ALA A 1 115 ? -13.491 6.316 16.771 1.00 73.44 115 ALA A C 1
ATOM 894 O O . ALA A 1 115 ? -14.653 6.107 17.126 1.00 73.44 115 ALA A O 1
ATOM 895 N N . 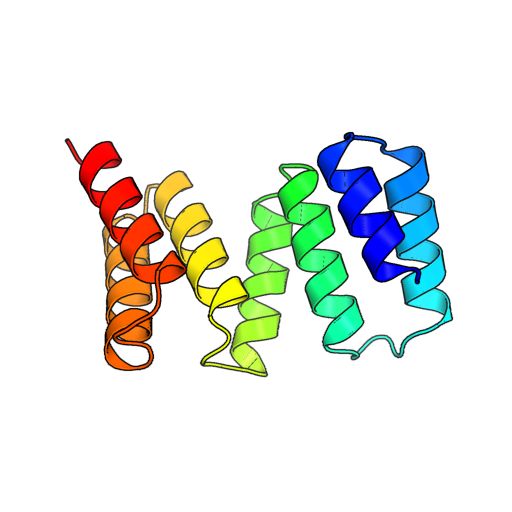ARG A 1 116 ? -12.637 7.030 17.519 1.00 66.31 116 ARG A N 1
ATOM 896 C CA . ARG A 1 116 ? -12.964 7.676 18.806 1.00 66.31 116 ARG A CA 1
ATOM 897 C C . ARG A 1 116 ? -13.268 9.156 18.635 1.00 66.31 116 ARG A C 1
ATOM 899 O O . ARG A 1 116 ? -14.189 9.620 19.342 1.00 66.31 116 ARG A O 1
#

pLDDT: mean 94.86, std 4.92, range [66.31, 98.62]

Organism: NCBI:txid405446

Sequence (116 aa):
MAMGRLQTAVADKDATARQQAMENLRTLLPADSLTLLRAQAWNAHGSDELKLAEQYYRAILQRVPDDEYAGVNLALIEAHDGQLEQARDRLNRLAARNSRSAMVSRALAELDMEAR

Radius of gyration: 14.83 Å; chains: 1; bounding box: 34×29×38 Å

Secondary structure (DSSP, 8-state):
-HHHHHHHHHHTT-HHHHHHHHHHHHHHS-TT-HHHHHHHHHHHHHTT-HHHHHHHHHHHHHH-TT-HHHHHHHHHHHHHTT-HHHHHHHHHHHHHH-TT-HHHHHHHHHHHHHT-

InterPro domains:
  IPR011990 Tetratricopeptide-like helical domain superfamily [G3DSA:1.25.40.10] (1-115)
  IPR011990 Tetratricopeptide-like helical domain superfamily [SSF48452] (30-111)

Foldseek 3Di:
DLLVQLVVCLVVVPPVSNVVSLVVCPVVDDPPDLVNLVSQLSNCVSVVVLVSNLVSLVVNCVVVVLPPVSLLSNLVSCVVVVNLVVSLVSLVVNCVVVVPDPSSVVSNVVSVVVVD